Protein AF-A0A537KNN6-F1 (afdb_monomer)

Structure (mmCIF, N/CA/C/O backbone):
data_AF-A0A537KNN6-F1
#
_entry.id   AF-A0A537KNN6-F1
#
loop_
_atom_site.group_PDB
_atom_site.id
_atom_site.type_symbol
_atom_site.label_atom_id
_atom_site.label_alt_id
_atom_site.label_comp_id
_atom_site.label_asym_id
_atom_site.label_entity_id
_atom_site.label_seq_id
_atom_site.pdbx_PDB_ins_code
_atom_site.Cartn_x
_atom_site.Cartn_y
_atom_site.Cartn_z
_atom_site.occupancy
_atom_site.B_iso_or_equiv
_atom_site.auth_seq_id
_atom_site.auth_comp_id
_atom_site.auth_asym_id
_atom_site.auth_atom_id
_atom_site.pdbx_PDB_model_num
ATOM 1 N N . MET A 1 1 ? -5.896 -23.647 2.021 1.00 47.31 1 MET A N 1
ATOM 2 C CA . MET A 1 1 ? -5.479 -22.528 2.905 1.00 47.31 1 MET A CA 1
ATOM 3 C C . MET A 1 1 ? -6.497 -21.386 3.050 1.00 47.31 1 MET A C 1
ATOM 5 O O . MET A 1 1 ? -6.747 -20.998 4.180 1.00 47.31 1 MET A O 1
ATOM 9 N N . LYS A 1 2 ? -7.123 -20.836 1.988 1.00 51.50 2 LYS A N 1
ATOM 10 C CA . LYS A 1 2 ? -8.035 -19.663 2.119 1.00 51.50 2 LYS A CA 1
ATOM 11 C C . LYS A 1 2 ? -9.323 -19.895 2.943 1.00 51.50 2 LYS A C 1
ATOM 13 O O . LYS A 1 2 ? -9.829 -18.945 3.532 1.00 51.50 2 LYS A O 1
ATOM 18 N N . LYS A 1 3 ? -9.854 -21.127 2.993 1.00 53.34 3 LYS A N 1
ATOM 19 C CA . LYS A 1 3 ? -11.080 -21.465 3.752 1.00 53.34 3 LYS A CA 1
ATOM 20 C C . LYS A 1 3 ? -10.885 -21.390 5.277 1.00 53.34 3 LYS A C 1
ATOM 22 O O . LYS A 1 3 ? -11.794 -20.947 5.962 1.00 53.34 3 LYS A O 1
ATOM 27 N N . THR A 1 4 ? -9.702 -21.745 5.782 1.00 68.25 4 THR A N 1
ATOM 28 C CA . THR A 1 4 ? -9.423 -21.866 7.225 1.00 68.25 4 THR A CA 1
ATOM 29 C C . THR A 1 4 ? -9.308 -20.500 7.912 1.00 68.25 4 THR A C 1
ATOM 31 O O . THR A 1 4 ? -10.033 -20.237 8.862 1.00 68.25 4 THR A O 1
ATOM 34 N N . ILE A 1 5 ? -8.538 -19.566 7.334 1.00 74.38 5 ILE A N 1
ATOM 35 C CA . ILE A 1 5 ? -8.373 -18.204 7.884 1.00 74.38 5 ILE A CA 1
ATOM 36 C C . ILE A 1 5 ? -9.701 -17.439 7.919 1.00 74.38 5 ILE A C 1
ATOM 38 O O . ILE A 1 5 ? -9.989 -16.730 8.875 1.00 74.38 5 ILE A O 1
ATOM 42 N N . ARG A 1 6 ? -10.548 -17.573 6.888 1.00 72.38 6 ARG A N 1
ATOM 43 C CA . ARG A 1 6 ? -11.864 -16.909 6.883 1.00 72.38 6 ARG A CA 1
ATOM 44 C C . ARG A 1 6 ? -12.767 -17.404 8.011 1.00 72.38 6 ARG A C 1
ATOM 46 O O . ARG A 1 6 ? -13.573 -16.620 8.500 1.00 72.38 6 ARG A O 1
ATOM 53 N N . GLN A 1 7 ? -12.662 -18.680 8.373 1.00 73.19 7 GLN A N 1
ATOM 54 C CA . GLN A 1 7 ? -13.419 -19.267 9.473 1.00 73.19 7 GLN A CA 1
ATOM 55 C C . GLN A 1 7 ? -12.882 -18.760 10.820 1.00 73.19 7 GLN A C 1
ATOM 57 O O . GLN A 1 7 ? -13.661 -18.325 11.657 1.00 73.19 7 GLN A O 1
ATOM 62 N N . GLU A 1 8 ? -11.557 -18.727 10.981 1.00 75.75 8 GLU A N 1
ATOM 63 C CA . GLU A 1 8 ? -10.878 -18.220 12.182 1.00 75.75 8 GLU A CA 1
ATOM 64 C C . GLU A 1 8 ? -11.190 -16.740 12.439 1.00 75.75 8 GLU A C 1
ATOM 66 O O . GLU A 1 8 ? -11.532 -16.371 13.558 1.00 75.75 8 GLU A O 1
ATOM 71 N N . LEU A 1 9 ? -11.168 -15.896 11.400 1.00 85.31 9 LEU A N 1
ATOM 72 C CA . LEU A 1 9 ? -11.442 -14.459 11.534 1.00 85.31 9 LEU A CA 1
ATOM 73 C C . LEU A 1 9 ? -12.877 -14.146 11.967 1.00 85.31 9 LEU A C 1
ATOM 75 O O . LEU A 1 9 ? -13.100 -13.117 12.594 1.00 85.31 9 LEU A O 1
ATOM 79 N N . LYS A 1 10 ? -13.847 -15.008 11.633 1.00 85.12 10 LYS A N 1
ATOM 80 C CA . LYS A 1 10 ? -15.251 -14.832 12.042 1.00 85.12 10 LYS A CA 1
ATOM 81 C C . LYS A 1 10 ? -15.473 -15.082 13.531 1.00 85.12 10 LYS A C 1
ATOM 83 O O . LYS A 1 10 ? -16.468 -14.604 14.063 1.00 85.12 10 LYS A O 1
ATOM 88 N N . ASN A 1 11 ? -14.575 -15.829 14.168 1.00 87.38 11 ASN A N 1
ATOM 89 C CA . ASN A 1 11 ? -14.672 -16.164 15.584 1.00 87.38 11 ASN A CA 1
ATOM 90 C C . ASN A 1 11 ? -13.980 -15.126 16.478 1.00 87.38 11 ASN A C 1
ATOM 92 O O . ASN A 1 11 ? -14.134 -15.190 17.692 1.00 87.38 11 ASN A O 1
ATOM 96 N N . LEU A 1 12 ? -13.230 -14.186 15.893 1.00 88.00 12 LEU A N 1
ATOM 97 C CA . LEU A 1 12 ? -12.572 -13.120 16.638 1.00 88.00 12 LEU A CA 1
ATOM 98 C C . LEU A 1 12 ? -13.562 -12.001 16.961 1.00 88.00 12 LEU A C 1
ATOM 100 O O . LEU A 1 12 ? -14.293 -11.524 16.087 1.00 88.00 12 LEU A O 1
ATOM 104 N N . ASN A 1 13 ? -13.526 -11.512 18.196 1.00 87.75 13 ASN A N 1
ATOM 105 C CA . ASN A 1 13 ? -14.173 -10.252 18.538 1.00 87.75 13 ASN A CA 1
ATOM 106 C C . ASN A 1 13 ? -13.414 -9.061 17.915 1.00 87.75 13 ASN A C 1
ATOM 108 O O . ASN A 1 13 ? -12.304 -9.193 17.395 1.00 87.75 13 ASN A O 1
ATOM 112 N N . ALA A 1 14 ? -14.002 -7.863 17.970 1.00 83.94 14 ALA A N 1
ATOM 113 C CA . ALA A 1 14 ? -13.416 -6.675 17.344 1.00 83.94 14 ALA A CA 1
ATOM 114 C C . ALA A 1 14 ? -11.985 -6.373 17.833 1.00 83.94 14 ALA A C 1
ATOM 116 O O . ALA A 1 14 ? -11.132 -5.985 17.034 1.00 83.94 14 ALA A O 1
ATOM 117 N N . ILE A 1 15 ? -11.698 -6.572 19.123 1.00 85.62 15 ILE A N 1
ATOM 118 C CA . ILE A 1 15 ? -10.374 -6.318 19.711 1.00 85.62 15 ILE A CA 1
ATO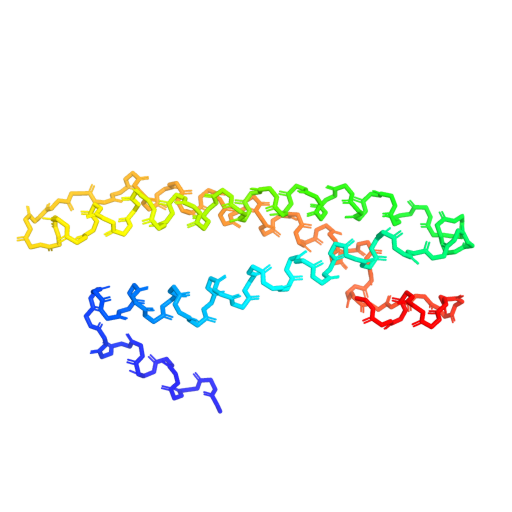M 119 C C . ILE A 1 15 ? -9.358 -7.342 19.202 1.00 85.62 15 ILE A C 1
ATOM 121 O O . ILE A 1 15 ? -8.261 -6.967 18.781 1.00 85.62 15 ILE A O 1
ATOM 125 N N . GLU A 1 16 ? -9.729 -8.618 19.200 1.00 90.81 16 GLU A N 1
ATOM 126 C CA . GLU A 1 16 ? -8.893 -9.705 18.688 1.00 90.81 16 GLU A CA 1
ATOM 127 C C . GLU A 1 16 ? -8.594 -9.527 17.198 1.00 90.81 16 GLU A C 1
ATOM 129 O O . GLU A 1 16 ? -7.444 -9.670 16.779 1.00 90.81 16 GLU A O 1
ATOM 134 N N . LEU A 1 17 ? -9.593 -9.128 16.407 1.00 90.12 17 LEU A N 1
ATOM 135 C CA . LEU A 1 17 ? -9.422 -8.850 14.986 1.00 90.12 17 LEU A CA 1
ATOM 136 C C . LEU A 1 17 ? -8.477 -7.665 14.747 1.00 90.12 17 LEU A C 1
ATOM 138 O O . LEU A 1 17 ? -7.592 -7.760 13.898 1.00 90.12 17 LEU A O 1
ATOM 142 N N . MET A 1 18 ? -8.609 -6.573 15.507 1.00 89.56 18 MET A N 1
ATOM 143 C CA . MET A 1 18 ? -7.693 -5.426 15.410 1.00 89.56 18 MET A CA 1
ATOM 144 C C . MET A 1 18 ? -6.251 -5.824 15.744 1.00 89.56 18 MET A C 1
ATOM 146 O O . MET A 1 18 ? -5.327 -5.467 15.012 1.00 89.56 18 MET A O 1
ATOM 150 N N . ASN A 1 19 ? -6.056 -6.595 16.818 1.00 89.44 19 ASN A N 1
ATOM 151 C CA . ASN A 1 19 ? -4.739 -7.104 17.204 1.00 89.44 19 ASN A CA 1
ATOM 152 C C . ASN A 1 19 ? -4.147 -8.004 16.109 1.00 89.44 19 ASN A C 1
ATOM 154 O O . ASN A 1 19 ? -2.990 -7.834 15.726 1.00 89.44 19 ASN A O 1
ATOM 158 N N . PHE A 1 20 ? -4.946 -8.926 15.566 1.00 90.75 20 PHE A N 1
ATOM 159 C CA . PHE A 1 20 ? -4.530 -9.805 14.477 1.00 90.75 20 PHE A CA 1
ATOM 160 C C . PHE A 1 20 ? -4.137 -9.019 13.222 1.00 90.75 20 PHE A C 1
ATOM 162 O O . PHE A 1 20 ? -3.080 -9.277 12.645 1.00 90.75 20 PHE A O 1
ATOM 169 N N . VAL A 1 21 ? -4.956 -8.046 12.808 1.00 90.19 21 VAL A N 1
ATOM 170 C CA . VAL A 1 21 ? -4.695 -7.234 11.613 1.00 90.19 21 VAL A CA 1
ATOM 171 C C . VAL A 1 21 ? -3.418 -6.415 11.769 1.00 90.19 21 VAL A C 1
ATOM 173 O O . VAL A 1 21 ? -2.577 -6.427 10.867 1.00 90.19 21 VAL A O 1
ATOM 176 N N . SER A 1 22 ? -3.239 -5.769 12.922 1.00 89.12 22 SER A N 1
ATOM 177 C CA . SER A 1 22 ? -2.028 -5.004 13.222 1.00 89.12 22 SER A CA 1
ATOM 178 C C . SER A 1 22 ? -0.778 -5.893 13.172 1.00 89.12 22 SER A C 1
ATOM 180 O O . SER A 1 22 ? 0.151 -5.637 12.405 1.00 89.12 22 SER A O 1
ATOM 182 N N . ASN A 1 23 ? -0.788 -7.009 13.906 1.00 88.69 23 ASN A N 1
ATOM 183 C CA . ASN A 1 23 ? 0.386 -7.873 14.038 1.00 88.69 23 ASN A CA 1
ATOM 184 C C . ASN A 1 23 ? 0.736 -8.607 12.739 1.00 88.69 23 ASN A C 1
ATOM 186 O O . ASN A 1 23 ? 1.910 -8.776 12.412 1.00 88.69 23 ASN A O 1
ATOM 190 N N . LYS A 1 24 ? -0.274 -9.075 11.997 1.00 88.06 24 LYS A N 1
ATOM 191 C CA . LYS A 1 24 ? -0.051 -9.884 10.797 1.00 88.06 24 LYS A CA 1
ATOM 192 C C . LYS A 1 24 ? 0.153 -9.033 9.554 1.00 88.06 24 LYS A C 1
ATOM 194 O O . LYS A 1 24 ? 1.086 -9.289 8.797 1.00 88.06 24 LYS A O 1
ATOM 199 N N . TYR A 1 25 ? -0.725 -8.061 9.320 1.00 90.81 25 TYR A N 1
ATOM 200 C CA . TYR A 1 25 ? -0.746 -7.323 8.060 1.00 90.81 25 TYR A CA 1
ATOM 201 C C . TYR A 1 25 ? 0.025 -6.013 8.155 1.00 90.81 25 TYR A C 1
ATOM 203 O O . TYR A 1 25 ? 0.898 -5.801 7.324 1.00 90.81 25 TYR A O 1
ATOM 211 N N . HIS A 1 26 ? -0.197 -5.167 9.169 1.00 92.62 26 HIS A N 1
ATOM 212 C CA . HIS A 1 26 ? 0.495 -3.868 9.223 1.00 92.62 26 HIS A CA 1
ATOM 213 C C . HIS A 1 26 ? 2.014 -4.030 9.357 1.00 92.62 26 HIS A C 1
ATOM 215 O O . HIS A 1 26 ? 2.776 -3.305 8.717 1.00 92.62 26 HIS A O 1
ATOM 221 N N . THR A 1 27 ? 2.471 -4.998 10.157 1.00 87.88 27 THR A N 1
ATOM 222 C CA . THR A 1 27 ? 3.903 -5.293 10.289 1.00 87.88 27 THR A CA 1
ATOM 223 C C . THR A 1 27 ? 4.514 -5.797 8.982 1.00 87.88 27 THR A C 1
ATOM 225 O O . THR A 1 27 ? 5.599 -5.345 8.617 1.00 87.88 27 THR A O 1
ATOM 228 N N . ALA A 1 28 ? 3.849 -6.718 8.278 1.00 90.94 28 ALA A N 1
ATOM 229 C CA . ALA A 1 28 ? 4.333 -7.222 6.993 1.00 90.94 28 ALA A CA 1
ATOM 230 C C . ALA A 1 28 ? 4.342 -6.114 5.930 1.00 90.94 28 ALA A C 1
ATOM 232 O O . ALA A 1 28 ? 5.335 -5.940 5.231 1.00 90.94 28 ALA A O 1
ATOM 233 N N . GLU A 1 29 ? 3.288 -5.303 5.881 1.00 92.19 29 GLU A N 1
ATOM 234 C CA . GLU A 1 29 ? 3.139 -4.220 4.913 1.00 92.19 29 GLU A CA 1
ATOM 235 C C . GLU A 1 29 ? 4.230 -3.155 5.066 1.00 92.19 29 GLU A C 1
ATOM 237 O O . GLU A 1 29 ? 4.849 -2.744 4.087 1.00 92.19 29 GLU A O 1
ATOM 242 N N . LYS A 1 30 ? 4.552 -2.768 6.309 1.00 88.31 30 LYS A N 1
ATOM 243 C CA . LYS A 1 30 ? 5.662 -1.844 6.600 1.00 88.31 30 LYS A CA 1
ATOM 244 C C . LYS A 1 30 ? 6.999 -2.369 6.051 1.00 88.31 30 LYS A C 1
ATOM 246 O O . LYS A 1 30 ? 7.782 -1.579 5.525 1.00 88.31 30 LYS A O 1
ATOM 251 N N . ARG A 1 31 ? 7.254 -3.683 6.136 1.00 89.94 31 ARG A N 1
ATOM 252 C CA . ARG A 1 31 ? 8.462 -4.310 5.562 1.00 89.94 31 ARG A CA 1
ATOM 253 C C . ARG A 1 31 ? 8.411 -4.326 4.035 1.00 89.94 31 ARG A C 1
ATOM 255 O O . ARG A 1 31 ? 9.361 -3.873 3.408 1.00 89.94 31 ARG A O 1
ATOM 262 N N . ASN A 1 32 ? 7.294 -4.761 3.452 1.00 91.12 32 ASN A N 1
ATOM 263 C CA . ASN A 1 32 ? 7.115 -4.849 2.000 1.00 91.12 32 ASN A CA 1
ATOM 264 C C . ASN A 1 32 ? 7.294 -3.486 1.318 1.00 91.12 32 ASN A C 1
ATOM 266 O O . ASN A 1 32 ? 8.030 -3.382 0.340 1.00 91.12 32 ASN A O 1
ATOM 270 N N . LEU A 1 33 ? 6.696 -2.424 1.870 1.00 90.44 33 LEU A N 1
ATOM 271 C CA . LEU A 1 33 ? 6.866 -1.059 1.363 1.00 90.44 33 LEU A CA 1
ATOM 272 C C . LEU A 1 33 ? 8.331 -0.604 1.389 1.00 90.44 33 LEU A C 1
ATOM 274 O O . LEU A 1 33 ? 8.765 0.123 0.496 1.00 90.44 33 LEU A O 1
ATOM 278 N N . SER A 1 34 ? 9.094 -1.010 2.408 1.00 89.12 34 SER A N 1
ATOM 279 C CA . SER A 1 34 ? 10.522 -0.699 2.494 1.00 89.12 34 SER A CA 1
ATOM 280 C C . SER A 1 34 ? 11.321 -1.445 1.424 1.00 89.12 34 SER A C 1
ATOM 282 O O . SER A 1 34 ? 12.112 -0.812 0.726 1.00 89.12 34 SER A O 1
ATOM 284 N N . SER A 1 35 ? 11.070 -2.744 1.242 1.00 89.25 35 SER A N 1
ATOM 285 C CA . SER A 1 35 ? 11.723 -3.568 0.218 1.00 89.25 35 SER A CA 1
ATOM 286 C C . SER A 1 35 ? 11.428 -3.074 -1.202 1.00 89.25 35 SER A C 1
ATOM 288 O O . SER A 1 35 ? 12.352 -2.838 -1.973 1.00 89.25 35 SER A O 1
ATOM 290 N N . LEU A 1 36 ? 10.163 -2.804 -1.531 1.00 88.38 36 LEU A N 1
ATOM 291 C CA . LEU A 1 36 ? 9.776 -2.290 -2.852 1.00 88.38 36 LEU A CA 1
ATOM 292 C C . LEU A 1 36 ? 10.336 -0.885 -3.127 1.00 88.38 36 LEU A C 1
ATOM 294 O O . LEU A 1 36 ? 10.643 -0.536 -4.265 1.00 88.38 36 LEU A O 1
ATOM 298 N N . ASN A 1 37 ? 10.546 -0.069 -2.092 1.00 89.81 37 ASN A N 1
ATOM 299 C CA . ASN A 1 37 ? 11.225 1.212 -2.270 1.00 89.81 37 ASN A CA 1
ATOM 300 C C . ASN A 1 37 ? 12.702 1.041 -2.674 1.00 89.81 37 ASN A C 1
ATOM 302 O O . ASN A 1 37 ? 13.219 1.853 -3.442 1.00 89.81 37 ASN A O 1
ATOM 306 N N . GLN A 1 38 ? 13.376 -0.008 -2.189 1.00 90.94 38 GLN A N 1
ATOM 307 C CA . GLN A 1 38 ? 14.759 -0.311 -2.579 1.00 90.94 38 GLN A CA 1
ATOM 308 C C . GLN A 1 38 ? 14.854 -0.702 -4.057 1.00 90.94 38 GLN A C 1
ATOM 310 O O . GLN A 1 38 ? 15.817 -0.323 -4.721 1.00 90.94 38 GLN A O 1
ATOM 315 N N . CYS A 1 39 ? 13.831 -1.365 -4.601 1.00 90.00 39 CYS A N 1
ATOM 316 C CA . CYS A 1 39 ? 13.776 -1.723 -6.016 1.00 90.00 39 CYS A CA 1
ATOM 317 C C . CYS A 1 39 ? 13.951 -0.522 -6.946 1.00 90.00 39 CYS A C 1
ATOM 319 O O . CYS A 1 39 ? 14.797 -0.561 -7.836 1.00 90.00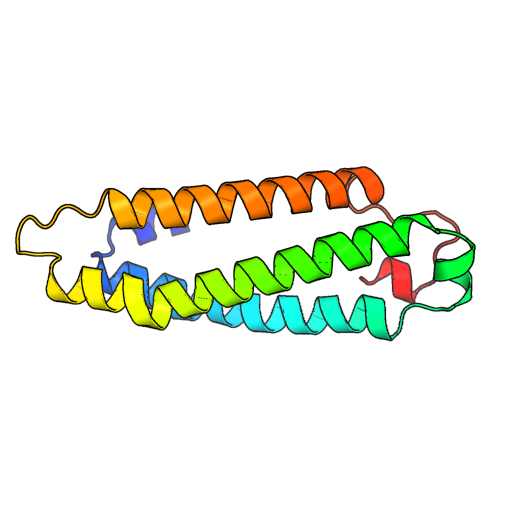 39 CYS A O 1
ATOM 321 N N . PHE A 1 40 ? 13.242 0.581 -6.690 1.00 88.69 40 PHE A N 1
ATOM 322 C CA . PHE A 1 40 ? 13.404 1.816 -7.466 1.00 88.69 40 PHE A CA 1
ATOM 323 C C . PHE A 1 40 ? 14.676 2.597 -7.130 1.00 88.69 40 PHE A C 1
ATOM 325 O O . PHE A 1 40 ? 15.158 3.359 -7.965 1.00 88.69 40 PHE A O 1
ATOM 332 N N . GLN A 1 41 ? 15.206 2.454 -5.914 1.00 90.62 41 GLN A N 1
ATOM 333 C CA . GLN A 1 41 ? 16.440 3.125 -5.504 1.00 90.62 41 GLN A CA 1
ATOM 334 C C . GLN A 1 41 ? 17.669 2.553 -6.219 1.00 90.62 41 GLN A C 1
ATOM 336 O O . GLN A 1 41 ? 18.564 3.312 -6.583 1.00 90.62 41 GLN A O 1
ATOM 341 N N . PHE A 1 42 ? 17.701 1.235 -6.417 1.00 93.31 42 PHE A N 1
ATOM 342 C CA . PHE A 1 42 ? 18.826 0.520 -7.023 1.00 93.31 42 PHE A CA 1
ATOM 343 C C . PHE A 1 42 ? 18.554 0.067 -8.462 1.00 93.31 42 PHE A C 1
ATOM 345 O O . PHE A 1 42 ? 19.346 -0.687 -9.022 1.00 93.31 42 PHE A O 1
ATOM 352 N N . MET A 1 43 ? 17.455 0.531 -9.067 1.00 94.50 43 MET A N 1
ATOM 353 C CA . MET A 1 43 ? 17.123 0.205 -10.451 1.00 94.50 43 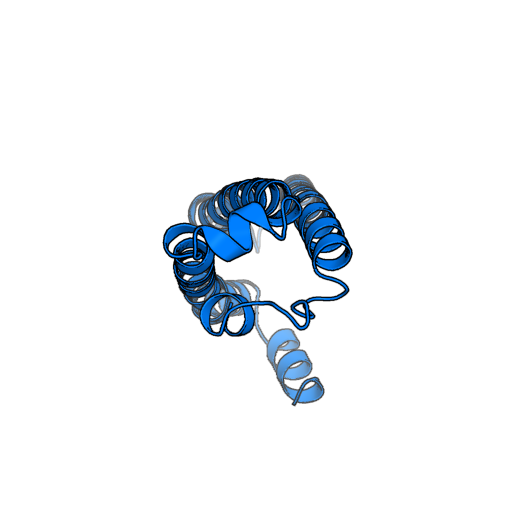MET A CA 1
ATOM 354 C C . MET A 1 43 ? 18.272 0.624 -11.386 1.00 94.50 43 MET A C 1
ATOM 356 O O . MET A 1 43 ? 18.673 1.795 -11.359 1.00 94.50 43 MET A O 1
ATOM 360 N N . PRO A 1 44 ? 18.808 -0.287 -12.219 1.00 94.75 44 PRO A N 1
ATOM 361 C CA . PRO A 1 44 ? 19.864 0.046 -13.162 1.00 94.75 44 PRO A CA 1
ATOM 362 C C . PRO A 1 44 ? 19.469 1.197 -14.090 1.00 94.75 44 PRO A C 1
ATOM 364 O O . PRO A 1 44 ? 18.354 1.255 -14.607 1.00 94.75 44 PRO A O 1
ATOM 367 N N . GLN A 1 45 ? 20.413 2.103 -14.363 1.00 93.94 45 GLN A N 1
ATOM 368 C CA . GLN A 1 45 ? 20.163 3.233 -15.267 1.00 93.94 45 GLN A CA 1
ATOM 369 C C . GLN A 1 45 ? 19.757 2.781 -16.674 1.00 93.94 45 GLN A C 1
ATOM 371 O O . GLN A 1 45 ? 19.020 3.498 -17.344 1.00 93.94 45 GLN A O 1
ATOM 376 N N . GLN A 1 46 ? 20.236 1.617 -17.122 1.00 95.50 46 GLN A N 1
ATOM 377 C CA . GLN A 1 46 ? 19.858 1.055 -18.415 1.00 95.50 46 GLN A CA 1
ATOM 378 C C . GLN A 1 46 ? 18.364 0.718 -18.462 1.00 95.50 46 GLN A C 1
ATOM 380 O O . GLN A 1 46 ? 17.697 1.136 -19.403 1.00 95.50 46 GLN A O 1
ATOM 385 N N . ASP A 1 47 ? 17.828 0.056 -17.431 1.00 95.50 47 ASP A N 1
ATOM 386 C CA . ASP A 1 47 ? 16.395 -0.256 -17.356 1.00 95.50 47 ASP A CA 1
ATOM 387 C C . ASP A 1 47 ? 15.571 1.036 -17.314 1.00 95.50 47 ASP A C 1
ATOM 389 O O . ASP A 1 47 ? 14.608 1.180 -18.054 1.00 95.50 47 ASP A O 1
ATOM 393 N N . MET A 1 48 ? 16.000 2.033 -16.531 1.00 93.44 48 MET A N 1
ATOM 394 C CA . MET A 1 48 ? 15.326 3.340 -16.471 1.00 93.44 48 MET A CA 1
ATOM 395 C C . MET A 1 48 ? 15.311 4.086 -17.818 1.00 93.44 48 MET A C 1
ATOM 397 O O . MET A 1 48 ? 14.412 4.892 -18.050 1.00 93.44 48 MET A O 1
ATOM 401 N N . LYS A 1 49 ? 16.307 3.858 -18.688 1.00 94.81 49 LYS A N 1
ATOM 402 C CA . LYS A 1 49 ? 16.371 4.440 -20.041 1.00 94.81 49 LYS A CA 1
ATOM 403 C C . LYS A 1 49 ? 15.531 3.653 -21.046 1.00 94.81 49 LYS A C 1
ATOM 405 O O . LYS A 1 49 ? 14.868 4.268 -21.874 1.00 94.81 49 LYS A O 1
ATOM 410 N N . ASN A 1 50 ? 15.578 2.323 -20.978 1.00 96.44 50 ASN A N 1
ATOM 411 C CA . ASN A 1 50 ? 14.867 1.431 -21.897 1.00 96.44 50 ASN A CA 1
ATOM 412 C C . ASN A 1 50 ? 13.362 1.358 -21.601 1.00 96.44 50 ASN A C 1
ATOM 414 O O . ASN A 1 50 ? 12.571 1.161 -22.518 1.00 96.44 50 ASN A O 1
ATOM 418 N N . HIS A 1 51 ? 12.979 1.553 -20.337 1.00 95.75 51 HIS A N 1
ATOM 419 C CA . HIS A 1 51 ? 11.614 1.404 -19.835 1.00 95.75 51 HIS A CA 1
ATOM 420 C C . HIS A 1 51 ? 11.160 2.698 -19.138 1.00 95.75 51 HIS A C 1
ATOM 422 O O . HIS A 1 51 ? 11.124 2.771 -17.903 1.00 95.75 51 HIS A O 1
ATOM 428 N N . PRO A 1 52 ? 10.842 3.767 -19.896 1.00 95.25 52 PRO A N 1
ATOM 429 C CA . PRO A 1 52 ? 10.449 5.061 -19.331 1.00 95.25 52 PRO A CA 1
ATOM 430 C C . PRO A 1 52 ? 9.179 4.990 -18.464 1.00 95.25 52 PRO A C 1
ATOM 432 O O . PRO A 1 52 ? 8.994 5.825 -17.573 1.00 95.25 52 PRO A O 1
ATOM 435 N N . GLU A 1 53 ? 8.329 3.977 -18.649 1.00 95.94 53 GLU A N 1
ATOM 436 C CA . GLU A 1 53 ? 7.177 3.691 -17.791 1.00 95.94 53 GLU A CA 1
ATOM 437 C C . GLU A 1 53 ? 7.564 3.477 -16.320 1.00 95.94 53 GLU A C 1
ATOM 439 O O . GLU A 1 53 ? 6.761 3.778 -15.434 1.00 95.94 53 GLU A O 1
ATOM 444 N N . LEU A 1 54 ? 8.806 3.061 -16.030 1.00 95.06 54 LEU A N 1
ATOM 445 C CA . LEU A 1 54 ? 9.328 2.923 -14.666 1.00 95.06 54 LEU A CA 1
ATOM 446 C C . LEU A 1 54 ? 9.281 4.237 -13.880 1.00 95.06 54 LEU A C 1
ATOM 448 O O . LEU A 1 54 ? 9.115 4.212 -12.659 1.00 95.06 54 LEU A O 1
ATOM 452 N N . ILE A 1 55 ? 9.376 5.387 -14.552 1.00 94.38 55 ILE A N 1
ATOM 453 C CA . ILE A 1 55 ? 9.236 6.704 -13.916 1.00 94.38 55 ILE A CA 1
ATOM 454 C C . ILE A 1 55 ? 7.806 6.873 -13.388 1.00 9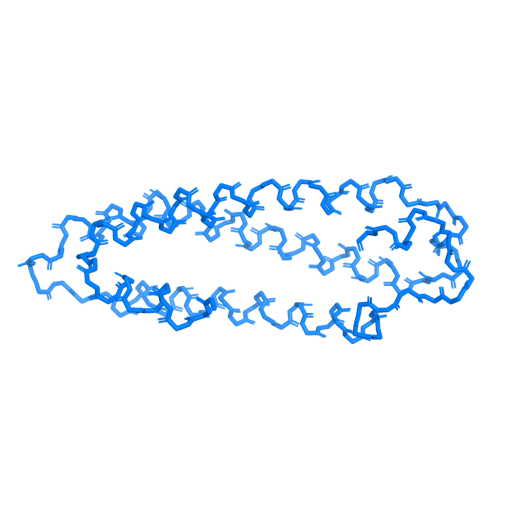4.38 55 ILE A C 1
ATOM 456 O O . ILE A 1 55 ? 7.599 7.255 -12.231 1.00 94.38 55 ILE A O 1
ATOM 460 N N . THR A 1 56 ? 6.817 6.534 -14.214 1.00 96.94 56 THR A N 1
ATOM 461 C CA . THR A 1 56 ? 5.397 6.602 -13.857 1.00 96.94 56 THR A CA 1
ATOM 462 C C . THR A 1 56 ? 5.061 5.589 -12.769 1.00 96.94 56 THR A C 1
ATOM 464 O O . THR A 1 56 ? 4.431 5.964 -11.776 1.00 96.94 56 THR A O 1
ATOM 467 N N . ILE A 1 57 ? 5.538 4.345 -12.894 1.00 96.19 57 ILE A N 1
ATOM 468 C CA . ILE A 1 57 ? 5.354 3.294 -11.882 1.00 96.19 57 ILE A CA 1
ATOM 469 C C . ILE A 1 57 ? 5.943 3.748 -10.542 1.00 96.19 57 ILE A C 1
ATOM 471 O O . ILE A 1 57 ? 5.263 3.656 -9.520 1.00 96.19 57 ILE A O 1
ATOM 475 N N . ARG A 1 58 ? 7.162 4.306 -10.529 1.00 95.06 58 ARG A N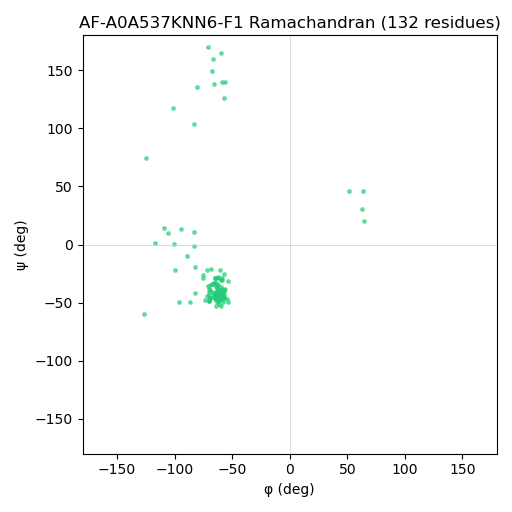 1
ATOM 476 C CA . ARG A 1 58 ? 7.794 4.833 -9.310 1.00 95.06 58 ARG A CA 1
ATOM 477 C C . ARG A 1 58 ? 6.955 5.932 -8.662 1.00 95.06 58 ARG A C 1
ATOM 479 O O . ARG A 1 58 ? 6.816 5.954 -7.441 1.00 95.06 58 ARG A O 1
ATOM 486 N N . SER A 1 59 ? 6.393 6.838 -9.461 1.00 96.62 59 SER A N 1
ATOM 487 C CA . SER A 1 59 ? 5.519 7.904 -8.962 1.00 96.62 59 SER A CA 1
ATOM 488 C C . SER A 1 59 ? 4.242 7.339 -8.325 1.00 96.62 59 SER A C 1
ATOM 490 O O . SER A 1 59 ? 3.915 7.680 -7.187 1.00 96.62 59 SER A O 1
ATOM 492 N N . HIS A 1 60 ? 3.583 6.385 -8.993 1.00 97.69 60 HIS A N 1
ATOM 493 C CA . HIS A 1 60 ? 2.396 5.710 -8.460 1.00 97.69 60 HIS A CA 1
ATOM 494 C C . HIS A 1 60 ? 2.716 4.941 -7.177 1.00 97.69 60 HIS A C 1
ATOM 496 O O . HIS A 1 60 ? 1.981 5.040 -6.196 1.00 97.69 60 HIS A O 1
ATOM 502 N N . PHE A 1 61 ? 3.842 4.225 -7.148 1.00 95.88 61 PHE A N 1
ATOM 503 C CA . PHE A 1 61 ? 4.296 3.496 -5.969 1.00 95.88 61 PHE A CA 1
ATOM 504 C C . PHE A 1 61 ? 4.587 4.431 -4.785 1.00 95.88 61 PHE A C 1
ATOM 506 O O . PHE A 1 61 ? 4.218 4.121 -3.651 1.00 95.88 61 PHE A O 1
ATOM 513 N N . ASN A 1 62 ? 5.192 5.597 -5.025 1.00 95.88 62 ASN A N 1
ATOM 514 C CA . ASN A 1 62 ? 5.412 6.590 -3.972 1.00 95.88 62 ASN A CA 1
ATOM 515 C C . ASN A 1 62 ? 4.089 7.086 -3.368 1.00 95.88 62 ASN A C 1
ATOM 517 O O . ASN A 1 62 ? 3.998 7.224 -2.144 1.00 95.88 62 ASN A O 1
ATOM 521 N N . GLU A 1 63 ? 3.058 7.308 -4.188 1.00 97.56 63 GLU A N 1
ATOM 522 C CA . GLU A 1 63 ? 1.743 7.707 -3.677 1.00 97.56 63 GLU A CA 1
ATOM 523 C C . GLU A 1 63 ? 1.047 6.554 -2.937 1.00 97.56 63 GLU A C 1
ATOM 525 O O . GLU A 1 63 ? 0.527 6.773 -1.843 1.00 97.56 63 GLU A O 1
ATOM 530 N N . VAL A 1 64 ? 1.130 5.312 -3.438 1.00 96.44 64 VAL A N 1
ATOM 531 C CA . VAL A 1 64 ? 0.668 4.114 -2.705 1.00 96.44 64 VAL A CA 1
ATOM 532 C C . VAL A 1 64 ? 1.322 4.056 -1.331 1.00 96.44 64 VAL A C 1
ATOM 534 O O . VAL A 1 64 ? 0.632 3.911 -0.322 1.00 96.44 64 VAL A O 1
ATOM 537 N N . ARG A 1 65 ? 2.649 4.213 -1.269 1.00 95.25 65 ARG A N 1
ATOM 538 C CA . ARG A 1 65 ? 3.407 4.178 -0.018 1.00 95.25 65 ARG A CA 1
ATOM 539 C C . ARG A 1 65 ? 2.915 5.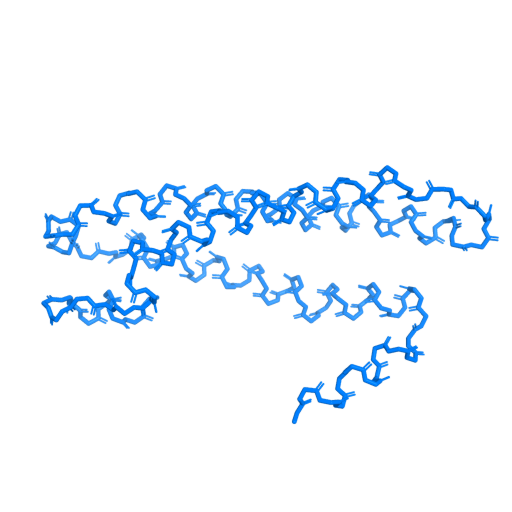246 0.953 1.00 95.25 65 ARG A C 1
ATOM 541 O O . ARG A 1 65 ? 2.682 4.932 2.116 1.00 95.25 65 ARG A O 1
ATOM 548 N N . LYS A 1 66 ? 2.727 6.483 0.492 1.00 95.94 66 LYS A N 1
ATOM 549 C CA . LYS A 1 66 ? 2.225 7.595 1.311 1.00 95.94 66 LYS A CA 1
ATOM 550 C C . LYS A 1 66 ? 0.809 7.328 1.834 1.00 95.94 66 LYS A C 1
ATOM 552 O O . LYS A 1 66 ? 0.574 7.471 3.036 1.00 95.94 66 LYS A O 1
ATOM 557 N N . LEU A 1 67 ? -0.114 6.915 0.965 1.00 96.50 67 LEU A N 1
ATOM 558 C CA . LEU A 1 67 ? -1.501 6.611 1.334 1.00 96.50 67 LEU A CA 1
ATOM 559 C C . LEU A 1 67 ? -1.577 5.448 2.322 1.00 96.50 67 LEU A C 1
ATOM 561 O O . LEU A 1 67 ? -2.277 5.538 3.330 1.00 96.50 67 LEU A O 1
ATOM 565 N N . LEU A 1 68 ? -0.814 4.383 2.080 1.00 95.25 68 LEU A N 1
ATOM 566 C CA . LEU A 1 68 ? -0.808 3.205 2.934 1.00 95.25 68 LEU A CA 1
ATOM 567 C C . LEU A 1 68 ? -0.147 3.506 4.284 1.00 95.25 68 LEU A C 1
ATOM 569 O O . LEU A 1 68 ? -0.719 3.185 5.319 1.00 95.25 68 LEU A O 1
ATOM 573 N N . GLN A 1 69 ? 0.982 4.221 4.314 1.00 94.69 69 GLN A N 1
ATOM 574 C CA . GLN A 1 69 ? 1.598 4.682 5.566 1.00 94.69 69 GLN A CA 1
ATOM 575 C C . GLN A 1 69 ? 0.635 5.538 6.396 1.00 94.69 69 GLN A C 1
ATOM 577 O O . GLN A 1 69 ? 0.517 5.324 7.606 1.00 94.69 69 GLN A O 1
ATOM 582 N N . LYS A 1 70 ? -0.093 6.459 5.752 1.00 95.50 70 LYS A N 1
ATOM 583 C CA . LYS A 1 70 ? -1.139 7.242 6.415 1.00 95.50 70 LYS A CA 1
ATOM 584 C C . LYS A 1 70 ? -2.267 6.351 6.935 1.00 95.50 70 LYS A C 1
ATOM 586 O O . LYS A 1 70 ? -2.646 6.490 8.092 1.00 95.50 70 LYS A O 1
ATOM 591 N N . HIS A 1 71 ? -2.777 5.428 6.125 1.00 94.88 71 HIS A N 1
ATOM 592 C CA . HIS A 1 71 ? -3.856 4.520 6.513 1.00 94.88 71 HIS A CA 1
ATOM 593 C C . HIS A 1 71 ? -3.482 3.644 7.720 1.00 94.88 71 HIS A C 1
ATOM 595 O O . HIS A 1 71 ? -4.273 3.503 8.656 1.00 94.88 71 HIS A O 1
ATOM 601 N N . LEU A 1 72 ? -2.262 3.097 7.733 1.00 93.88 72 LEU A N 1
ATOM 602 C CA . LEU A 1 72 ? -1.738 2.305 8.848 1.00 93.88 72 LEU A CA 1
ATOM 603 C C . LEU A 1 72 ? -1.621 3.156 10.122 1.00 93.88 72 LEU A C 1
ATOM 605 O O . LEU A 1 72 ? -2.046 2.723 11.193 1.00 93.88 72 LEU A O 1
ATOM 609 N N . ALA A 1 73 ? -1.096 4.380 10.004 1.00 94.06 73 ALA A N 1
ATOM 610 C CA . ALA A 1 73 ? -0.967 5.302 11.129 1.00 94.06 73 ALA A CA 1
ATOM 611 C C . ALA A 1 73 ? -2.331 5.746 11.682 1.00 94.06 73 ALA A C 1
ATOM 613 O O . ALA A 1 73 ? -2.524 5.728 12.896 1.00 94.06 73 ALA A O 1
ATOM 614 N N . ASP A 1 74 ? -3.280 6.103 10.814 1.00 95.00 74 ASP A N 1
ATOM 615 C CA . ASP A 1 74 ? -4.642 6.471 11.209 1.00 95.00 74 ASP A CA 1
ATOM 616 C C . ASP A 1 74 ? -5.349 5.289 11.890 1.00 95.00 74 ASP A C 1
ATOM 618 O O . ASP A 1 74 ? -6.040 5.473 12.891 1.00 95.00 74 ASP A O 1
ATOM 622 N N . SER A 1 75 ? -5.133 4.063 11.404 1.00 93.75 75 SER A N 1
ATOM 623 C CA . SER A 1 75 ? -5.693 2.859 12.021 1.00 93.75 75 SER A CA 1
ATOM 624 C C . SER A 1 75 ? -5.166 2.651 13.440 1.00 93.75 75 SER A C 1
ATOM 626 O O . SER A 1 75 ? -5.955 2.489 14.369 1.00 93.75 75 SER A O 1
ATOM 628 N N . GLU A 1 76 ? -3.847 2.715 13.629 1.00 92.75 76 GLU A N 1
ATOM 629 C CA . GLU A 1 76 ? -3.196 2.482 14.926 1.00 92.75 76 GLU A CA 1
ATOM 630 C C . GLU A 1 76 ? -3.457 3.614 15.937 1.00 92.75 76 GLU A C 1
ATOM 632 O O . GLU A 1 76 ? -3.601 3.345 17.130 1.00 92.75 76 GLU A O 1
ATOM 637 N N . LYS A 1 77 ? -3.538 4.872 15.480 1.00 94.69 77 LYS A N 1
ATOM 638 C CA . LYS A 1 77 ? -3.617 6.058 16.355 1.00 94.69 77 LYS A CA 1
ATOM 639 C C . LYS A 1 77 ? -5.023 6.617 16.545 1.00 94.69 77 LYS A C 1
ATOM 641 O O . LYS A 1 77 ? -5.246 7.333 17.515 1.00 94.69 77 LYS A O 1
ATOM 646 N N . VAL A 1 78 ? -5.949 6.334 15.629 1.00 92.75 78 VAL A N 1
ATOM 647 C CA . VAL A 1 78 ? -7.297 6.923 15.635 1.00 92.75 78 VAL A CA 1
ATOM 648 C C . VAL A 1 78 ? -8.362 5.837 15.586 1.00 92.75 78 VAL A C 1
ATOM 650 O O . VAL A 1 78 ? -9.161 5.727 16.510 1.00 92.75 78 VAL A O 1
ATOM 653 N N . TYR A 1 79 ? -8.380 5.000 14.546 1.00 92.69 79 TYR A N 1
ATOM 654 C CA . TYR A 1 79 ? -9.524 4.112 14.313 1.00 92.69 79 TYR A CA 1
ATOM 655 C C . TYR A 1 79 ? -9.615 2.996 15.352 1.00 92.69 79 TYR A C 1
ATOM 657 O O . TYR A 1 79 ? -10.682 2.783 15.922 1.00 92.69 79 TYR A O 1
ATOM 665 N N . PHE A 1 80 ? -8.513 2.297 15.634 1.00 92.69 80 PHE A N 1
ATOM 666 C CA . PHE A 1 80 ? -8.521 1.218 16.620 1.00 92.69 80 PHE A CA 1
ATOM 667 C C . PHE A 1 80 ? -8.798 1.725 18.043 1.00 92.69 80 PHE A C 1
ATOM 669 O O . PHE A 1 80 ? -9.619 1.101 18.718 1.00 92.69 80 PHE A O 1
ATOM 676 N N . PRO A 1 81 ? -8.208 2.842 18.515 1.00 92.38 81 PRO A N 1
ATOM 677 C CA . PRO A 1 81 ? -8.599 3.443 19.791 1.00 92.38 81 PRO A CA 1
ATOM 678 C C . PRO A 1 81 ? -10.088 3.807 19.874 1.00 92.38 81 PRO A C 1
ATOM 680 O O . PRO A 1 81 ? -10.744 3.441 20.850 1.00 92.38 81 PRO A O 1
ATOM 683 N N . GLU A 1 82 ? -10.648 4.452 18.844 1.00 91.00 82 GLU A N 1
ATOM 684 C CA . GLU A 1 82 ? -12.071 4.822 18.817 1.00 91.00 82 GLU A CA 1
ATOM 685 C C . GLU A 1 82 ? -12.988 3.595 18.835 1.00 91.00 82 GLU A C 1
ATOM 687 O O . GLU A 1 82 ? -13.989 3.579 19.555 1.00 91.00 82 GLU A O 1
ATOM 692 N N . ILE A 1 83 ? -12.631 2.535 18.103 1.00 89.62 83 ILE A N 1
ATOM 693 C CA . ILE A 1 83 ? -13.373 1.270 18.127 1.00 89.62 83 ILE A CA 1
ATOM 694 C C . ILE A 1 83 ? -13.300 0.641 19.521 1.00 89.62 83 ILE A C 1
ATOM 696 O O . ILE A 1 83 ? -14.337 0.266 20.060 1.00 89.62 83 ILE A O 1
ATOM 700 N N . ARG A 1 84 ? -12.118 0.570 20.150 1.00 89.12 84 ARG A N 1
ATOM 701 C CA . ARG A 1 84 ? -11.973 0.009 21.510 1.00 89.12 84 ARG A CA 1
ATOM 702 C C . ARG A 1 84 ? -12.820 0.755 22.535 1.00 89.12 84 ARG A C 1
ATOM 704 O O . ARG A 1 84 ? -13.460 0.115 23.362 1.00 89.12 84 ARG A O 1
ATOM 711 N N . LYS A 1 85 ? -12.827 2.088 22.478 1.00 89.50 85 LYS A N 1
ATOM 712 C CA . LYS A 1 85 ? -13.562 2.933 23.426 1.00 89.50 85 LYS A CA 1
ATOM 713 C C . LYS A 1 85 ? -15.078 2.795 23.280 1.00 89.50 85 LYS A C 1
ATOM 715 O O . LYS A 1 85 ? -15.795 2.892 24.271 1.00 89.50 85 LYS A O 1
ATOM 720 N N . ASN A 1 86 ? -15.561 2.588 22.057 1.00 88.19 86 ASN A N 1
ATOM 721 C CA . ASN A 1 86 ? -16.978 2.738 21.743 1.00 88.19 86 ASN A CA 1
ATOM 722 C C . ASN A 1 86 ? -17.679 1.450 21.274 1.00 88.19 86 ASN A C 1
ATOM 724 O O . ASN A 1 86 ? -18.878 1.495 20.994 1.00 88.19 86 ASN A O 1
ATOM 728 N N . ALA A 1 87 ? -16.981 0.309 21.207 1.00 76.81 87 ALA A N 1
ATOM 729 C CA . ALA A 1 87 ? -17.523 -0.962 20.705 1.00 76.81 87 ALA A CA 1
ATOM 730 C C . ALA A 1 87 ? -18.828 -1.404 21.394 1.00 76.81 87 ALA A C 1
ATOM 732 O O . ALA A 1 87 ? -19.677 -2.006 20.744 1.00 76.81 87 ALA A O 1
ATOM 733 N N . ASN A 1 88 ? -19.012 -1.062 22.672 1.00 77.00 88 ASN A N 1
ATOM 734 C CA . ASN A 1 88 ? -20.177 -1.468 23.466 1.00 77.00 88 ASN A CA 1
ATOM 735 C C . ASN A 1 88 ? -21.251 -0.371 23.608 1.00 77.00 88 ASN A C 1
ATOM 737 O O . ASN A 1 88 ? -22.272 -0.605 24.247 1.00 77.00 88 ASN A O 1
ATOM 741 N N . ASN A 1 89 ? -21.049 0.813 23.015 1.00 79.12 89 ASN A N 1
ATOM 742 C CA . ASN A 1 89 ? -21.854 2.011 23.303 1.00 79.12 89 ASN A CA 1
ATOM 743 C C . ASN A 1 89 ? -22.797 2.423 22.157 1.00 79.12 89 ASN A C 1
ATOM 745 O O . ASN A 1 89 ? -23.276 3.553 22.135 1.00 79.12 89 ASN A O 1
ATOM 749 N N . GLY A 1 90 ? -23.029 1.556 21.164 1.00 75.62 90 GLY A N 1
ATOM 750 C CA . GLY A 1 90 ? -23.897 1.874 20.017 1.00 75.62 90 GLY A CA 1
ATOM 751 C C . GLY A 1 90 ? -23.374 3.006 19.119 1.00 75.62 90 GLY A C 1
ATOM 752 O O . GLY A 1 90 ? -24.141 3.629 18.388 1.00 75.62 90 GLY A O 1
ATOM 753 N N . TYR A 1 91 ? -22.073 3.298 19.177 1.00 84.69 91 TYR A N 1
ATOM 754 C CA . TYR A 1 91 ? -21.461 4.394 18.432 1.00 84.69 91 TYR A CA 1
ATOM 755 C C . TYR A 1 91 ? -21.519 4.171 16.917 1.00 84.69 91 TYR A C 1
ATOM 757 O O . TYR A 1 91 ? -21.249 3.081 16.406 1.00 84.69 91 TYR A O 1
ATOM 765 N N . ASN A 1 92 ? -21.830 5.236 16.178 1.00 87.31 92 ASN A N 1
ATOM 766 C CA . ASN A 1 92 ? -21.927 5.188 14.727 1.00 87.31 92 ASN A CA 1
ATOM 767 C C . ASN A 1 92 ? -20.545 5.330 14.065 1.00 87.31 92 ASN A C 1
ATOM 769 O O . ASN A 1 92 ? -20.016 6.429 13.904 1.00 87.31 92 ASN A O 1
ATOM 773 N N . PHE A 1 93 ? -19.993 4.215 13.588 1.00 89.25 93 PHE A N 1
ATOM 774 C CA . PHE A 1 93 ? -18.703 4.180 12.891 1.00 89.25 93 PHE A CA 1
ATOM 775 C C . PHE A 1 93 ? -18.767 4.516 11.387 1.00 89.25 93 PHE A C 1
ATOM 777 O O . PHE A 1 93 ? -17.776 4.324 10.679 1.00 89.25 93 PHE A O 1
ATOM 784 N N . SER A 1 94 ? -19.892 5.020 10.866 1.00 91.94 94 SER A N 1
ATOM 785 C CA . SER A 1 94 ? -20.071 5.260 9.421 1.00 91.94 94 SER A CA 1
ATOM 786 C C . SER A 1 94 ? -19.007 6.186 8.832 1.00 91.94 94 SER A C 1
ATOM 788 O O . SER A 1 94 ? -18.468 5.894 7.768 1.00 91.94 94 SER A O 1
ATOM 790 N N . LEU A 1 95 ? -18.631 7.254 9.543 1.00 90.44 95 LEU A N 1
ATOM 791 C CA . LEU A 1 95 ? -17.587 8.169 9.076 1.00 90.44 95 LEU A CA 1
ATOM 792 C C . LEU A 1 95 ? -16.211 7.490 8.996 1.00 90.44 95 LEU A C 1
ATOM 794 O O . LEU A 1 95 ? -15.490 7.682 8.017 1.00 90.44 95 LEU A O 1
ATOM 798 N N . LEU A 1 96 ? -15.847 6.671 9.992 1.00 91.25 96 LEU A N 1
ATOM 799 C CA . LEU A 1 96 ? -14.592 5.910 9.956 1.00 91.25 96 LEU A CA 1
ATOM 800 C C . LEU A 1 96 ? -14.596 4.911 8.798 1.00 91.25 96 LEU A C 1
ATOM 802 O O . LEU A 1 96 ? -13.613 4.811 8.065 1.00 91.25 96 LEU A O 1
ATOM 806 N N . ARG A 1 97 ? -15.723 4.224 8.585 1.00 92.12 97 ARG A N 1
ATOM 807 C CA . ARG A 1 97 ? -15.895 3.293 7.467 1.00 92.12 97 ARG A CA 1
ATOM 808 C C . ARG A 1 97 ? -15.714 3.987 6.118 1.00 92.12 97 ARG A C 1
ATOM 810 O O . ARG A 1 97 ? -15.020 3.442 5.266 1.00 92.12 97 ARG A O 1
ATOM 817 N N . LEU A 1 98 ? -16.292 5.176 5.933 1.00 94.75 98 LEU A N 1
ATOM 818 C CA . LEU A 1 98 ? -16.130 5.961 4.705 1.00 94.75 98 LEU A CA 1
ATOM 819 C C . LEU A 1 98 ? -14.668 6.357 4.467 1.00 94.75 98 LEU A C 1
ATOM 821 O O . LEU A 1 98 ? -14.175 6.209 3.353 1.00 94.75 98 LEU A O 1
ATOM 825 N N . ARG A 1 99 ? -13.943 6.782 5.510 1.00 93.12 99 ARG A N 1
ATOM 826 C CA . ARG A 1 99 ? -12.510 7.118 5.401 1.00 93.12 99 ARG A CA 1
ATOM 827 C C . ARG A 1 99 ? -11.660 5.914 4.996 1.00 93.12 99 ARG A C 1
ATOM 829 O O . ARG A 1 99 ? -10.817 6.031 4.112 1.00 93.12 99 ARG A O 1
ATOM 836 N N . VAL A 1 100 ? -11.903 4.753 5.607 1.00 94.19 100 VAL A N 1
ATOM 837 C CA . VAL A 1 100 ? -11.210 3.502 5.256 1.00 94.19 100 VAL A CA 1
ATOM 838 C C . VAL A 1 100 ? -11.534 3.075 3.823 1.00 94.19 100 VAL A C 1
ATOM 840 O O . VAL A 1 100 ? -10.635 2.678 3.085 1.00 94.19 100 VAL A O 1
ATOM 843 N N . GLN A 1 101 ? -12.802 3.177 3.417 1.00 95.38 101 GLN A N 1
ATOM 844 C CA . GLN A 1 101 ? -13.235 2.840 2.063 1.00 95.38 101 GLN A CA 1
ATOM 845 C C . GLN A 1 101 ? -12.566 3.738 1.015 1.00 95.38 101 GLN A C 1
ATOM 847 O O . GLN A 1 101 ? -12.009 3.209 0.058 1.00 95.38 101 GLN A O 1
ATOM 852 N N . SER A 1 102 ? -12.567 5.056 1.231 1.00 95.25 102 SER A N 1
ATOM 853 C CA . SER A 1 102 ? -11.927 6.028 0.335 1.00 95.25 102 SER A CA 1
ATOM 854 C C . SER A 1 102 ? -10.438 5.731 0.167 1.00 95.25 102 SER A C 1
ATOM 856 O O . SER A 1 102 ? -9.968 5.580 -0.955 1.00 95.25 102 SER A O 1
ATOM 858 N N . ALA A 1 103 ? -9.707 5.532 1.271 1.00 95.00 103 ALA A N 1
ATOM 859 C CA . ALA A 1 103 ? -8.284 5.198 1.207 1.00 95.00 103 ALA A CA 1
ATOM 860 C C . ALA A 1 103 ? -8.030 3.905 0.411 1.00 95.00 103 ALA A C 1
ATOM 862 O O . ALA A 1 103 ? -7.067 3.811 -0.349 1.00 95.00 103 ALA A O 1
ATOM 863 N N . ARG A 1 104 ? -8.905 2.903 0.562 1.00 95.38 104 ARG A N 1
ATOM 864 C CA . ARG A 1 104 ? -8.807 1.645 -0.184 1.00 95.38 104 ARG A CA 1
ATOM 865 C C . ARG A 1 104 ? -9.032 1.843 -1.682 1.00 95.38 104 ARG A C 1
ATOM 867 O O . ARG A 1 104 ? -8.329 1.218 -2.471 1.00 95.38 104 ARG A O 1
ATOM 874 N N . GLU A 1 105 ? -10.007 2.657 -2.068 1.00 97.69 105 GLU A N 1
ATOM 875 C CA . GLU A 1 105 ? -10.305 2.955 -3.474 1.00 97.69 105 GLU A CA 1
ATOM 876 C C . GLU A 1 105 ? -9.138 3.681 -4.147 1.00 97.69 105 GLU A C 1
ATOM 878 O O . GLU A 1 105 ? -8.685 3.241 -5.207 1.00 97.69 105 GLU A O 1
ATOM 883 N N . ASP A 1 106 ? -8.577 4.695 -3.484 1.00 97.25 106 ASP A N 1
ATOM 884 C CA . ASP A 1 106 ? -7.423 5.448 -3.985 1.00 97.25 106 ASP A CA 1
ATOM 885 C C . ASP A 1 106 ? -6.202 4.538 -4.199 1.00 97.25 106 ASP A C 1
ATOM 887 O O . ASP A 1 106 ? -5.584 4.535 -5.268 1.00 97.25 106 ASP A O 1
ATOM 891 N N . ILE A 1 107 ? -5.890 3.691 -3.211 1.00 97.06 107 ILE A N 1
ATOM 892 C CA . ILE A 1 107 ? -4.785 2.723 -3.293 1.00 97.06 107 ILE A CA 1
ATOM 893 C C . ILE A 1 107 ? -5.045 1.682 -4.393 1.00 97.06 107 ILE A C 1
ATOM 895 O O . ILE A 1 107 ? -4.143 1.350 -5.165 1.00 97.06 107 ILE A O 1
ATOM 899 N N . SER A 1 108 ? -6.276 1.172 -4.498 1.00 97.31 108 SER A N 1
ATOM 900 C CA . SER A 1 108 ? -6.647 0.173 -5.507 1.00 97.31 108 SER A CA 1
ATOM 901 C C . SER A 1 108 ? -6.529 0.716 -6.928 1.00 97.31 108 SER A C 1
ATOM 903 O O . SER A 1 108 ? -6.129 -0.024 -7.833 1.00 97.31 108 SER A O 1
ATOM 905 N N . LYS A 1 109 ? -6.863 1.993 -7.139 1.00 98.38 109 LYS A N 1
ATOM 906 C CA . LYS A 1 109 ? -6.692 2.656 -8.432 1.00 98.38 109 LYS A CA 1
ATOM 907 C C . LYS A 1 109 ? -5.218 2.675 -8.827 1.00 98.38 109 LYS A C 1
ATOM 909 O O . LYS A 1 109 ? -4.878 2.181 -9.896 1.00 98.38 109 LYS A O 1
ATOM 914 N 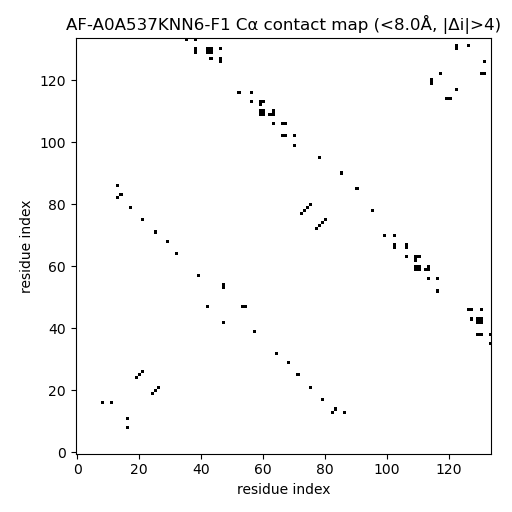N . LEU A 1 110 ? -4.336 3.137 -7.939 1.00 98.25 110 LEU A N 1
ATOM 915 C CA . LEU A 1 110 ? -2.895 3.193 -8.209 1.00 98.25 110 LEU A CA 1
ATOM 916 C C . LEU A 1 110 ? -2.294 1.812 -8.503 1.00 98.25 110 LEU A C 1
ATOM 918 O O . LEU A 1 110 ? -1.517 1.674 -9.445 1.00 98.25 110 LEU A O 1
ATOM 922 N N . PHE A 1 111 ? -2.678 0.774 -7.752 1.00 97.06 111 PHE A N 1
ATOM 923 C CA . PHE A 1 111 ? -2.233 -0.592 -8.050 1.00 97.06 111 PHE A CA 1
ATOM 924 C C . PHE A 1 111 ? -2.752 -1.111 -9.392 1.00 97.06 111 PHE A C 1
ATOM 926 O O . PHE A 1 111 ? -2.062 -1.889 -10.044 1.00 97.06 111 PHE A O 1
ATOM 933 N N . SER A 1 112 ? -3.943 -0.692 -9.821 1.00 98.19 112 SER A N 1
ATOM 934 C CA . SER A 1 112 ? -4.477 -1.067 -11.135 1.00 98.19 112 SER A CA 1
ATOM 935 C C . SER A 1 112 ? -3.662 -0.435 -12.265 1.00 98.19 112 SER A C 1
ATOM 937 O O . SER A 1 112 ? -3.326 -1.127 -13.225 1.00 98.19 112 SER A O 1
ATOM 939 N N . GLU A 1 113 ? -3.261 0.828 -12.111 1.00 98.44 113 GLU A N 1
ATOM 940 C CA . GLU A 1 113 ? -2.369 1.506 -13.060 1.00 98.44 113 GLU A CA 1
ATOM 941 C C . GLU A 1 113 ? -0.982 0.850 -13.100 1.00 98.44 113 GLU A C 1
ATOM 943 O O . GLU A 1 113 ? -0.486 0.510 -14.172 1.00 98.44 113 GLU A O 1
ATOM 948 N N . ILE A 1 114 ? -0.379 0.571 -11.936 1.00 97.12 114 ILE A N 1
ATOM 949 C CA . ILE A 1 114 ? 0.905 -0.149 -11.848 1.00 97.12 114 ILE A CA 1
ATOM 950 C C . ILE A 1 114 ? 0.799 -1.514 -12.533 1.00 97.12 114 ILE A C 1
ATOM 952 O O . ILE A 1 114 ? 1.673 -1.891 -13.313 1.00 97.12 114 ILE A O 1
ATOM 956 N N . ARG A 1 115 ? -0.279 -2.259 -12.274 1.00 97.75 115 ARG A N 1
ATOM 957 C CA . ARG A 1 115 ? -0.520 -3.561 -12.898 1.00 97.75 115 ARG A CA 1
ATOM 958 C C . ARG A 1 115 ? -0.609 -3.455 -14.422 1.00 97.75 115 ARG A C 1
ATOM 960 O O . ARG A 1 115 ? -0.102 -4.339 -15.105 1.00 97.75 115 ARG A O 1
ATOM 967 N N . SER A 1 116 ? -1.242 -2.405 -14.940 1.00 98.06 116 SER A N 1
ATOM 968 C CA . SER A 1 116 ? -1.330 -2.144 -16.380 1.00 98.06 116 SER A CA 1
ATOM 969 C C . SER A 1 116 ? 0.053 -1.871 -16.979 1.00 98.06 116 SER A C 1
ATOM 971 O O . SER A 1 116 ? 0.482 -2.579 -17.889 1.00 98.06 116 SER A O 1
ATOM 973 N N . LEU A 1 117 ? 0.799 -0.928 -16.392 1.00 96.81 117 LEU A N 1
ATOM 974 C CA . LEU A 1 117 ? 2.135 -0.519 -16.849 1.00 96.81 117 LEU A CA 1
ATOM 975 C C . LEU A 1 117 ? 3.169 -1.652 -16.787 1.00 96.81 117 LEU A C 1
ATOM 977 O O . LEU A 1 117 ? 4.116 -1.676 -17.561 1.00 96.81 117 LEU A O 1
ATOM 981 N N . THR A 1 118 ? 2.984 -2.601 -15.874 1.00 95.25 118 THR A N 1
ATOM 982 C CA . THR A 1 118 ? 3.874 -3.758 -15.695 1.00 95.25 118 THR A CA 1
ATOM 983 C C . THR A 1 118 ? 3.408 -4.999 -16.455 1.00 95.25 118 THR A C 1
ATOM 985 O O . THR A 1 118 ? 3.874 -6.094 -16.158 1.00 95.25 118 THR A O 1
ATOM 988 N N . HIS A 1 119 ? 2.452 -4.886 -17.383 1.00 95.69 119 HIS A N 1
ATOM 989 C CA . HIS A 1 119 ? 1.907 -6.034 -18.120 1.00 95.69 119 HIS A CA 1
ATOM 990 C C . HIS A 1 119 ? 1.451 -7.178 -17.196 1.00 95.69 119 HIS A C 1
ATOM 992 O O . HIS A 1 119 ? 1.743 -8.350 -17.428 1.00 95.69 119 HIS A O 1
ATOM 998 N N . ASN A 1 120 ? 0.716 -6.843 -16.133 1.00 96.56 120 ASN A N 1
ATOM 999 C CA . ASN A 1 120 ? 0.362 -7.747 -15.035 1.00 96.56 120 ASN A CA 1
ATOM 1000 C C . ASN A 1 120 ? 1.569 -8.262 -14.234 1.00 96.56 120 ASN A C 1
ATOM 1002 O O . ASN A 1 120 ? 1.613 -9.448 -13.911 1.00 96.56 120 ASN A O 1
ATOM 1006 N N . TYR A 1 121 ? 2.498 -7.374 -13.870 1.00 94.25 121 TYR A N 1
ATOM 1007 C CA . TYR A 1 121 ? 3.711 -7.706 -13.111 1.00 94.25 121 TYR A CA 1
ATOM 1008 C C . TYR A 1 121 ? 4.659 -8.670 -13.843 1.00 94.25 121 TYR A C 1
ATOM 1010 O O . TYR A 1 121 ? 5.363 -9.453 -13.210 1.00 94.25 121 TYR A O 1
ATOM 1018 N N . ASN A 1 122 ? 4.673 -8.621 -15.177 1.00 94.56 122 ASN A N 1
ATOM 1019 C CA . ASN A 1 122 ? 5.616 -9.364 -16.002 1.00 94.56 122 ASN A CA 1
ATOM 1020 C C . ASN A 1 122 ? 6.726 -8.417 -16.479 1.00 94.56 122 ASN A C 1
ATOM 1022 O O . ASN A 1 122 ? 6.437 -7.464 -17.208 1.00 94.56 122 ASN A O 1
ATOM 1026 N N . PRO A 1 123 ? 7.990 -8.656 -16.095 1.00 93.25 123 PRO A N 1
ATOM 1027 C CA . PRO A 1 123 ? 9.097 -7.849 -16.579 1.00 93.25 123 PRO A CA 1
ATOM 1028 C C . PRO A 1 123 ? 9.317 -8.085 -18.085 1.00 93.25 123 PRO A C 1
ATOM 1030 O O . PRO A 1 123 ? 9.087 -9.197 -18.575 1.00 93.25 123 PRO A O 1
ATOM 1033 N N . PRO A 1 124 ? 9.791 -7.073 -18.828 1.00 94.62 124 PRO A N 1
ATOM 1034 C CA . PRO A 1 124 ? 10.126 -7.225 -20.235 1.00 94.62 124 PRO A CA 1
ATOM 1035 C C . PRO A 1 124 ? 11.325 -8.169 -20.417 1.00 94.62 124 PRO A C 1
ATOM 1037 O O . PRO A 1 124 ? 12.099 -8.437 -19.492 1.00 94.62 124 PRO A O 1
ATOM 1040 N N . THR A 1 125 ? 11.479 -8.730 -21.615 1.00 95.12 125 THR A N 1
ATOM 1041 C CA . THR A 1 125 ? 12.492 -9.767 -21.886 1.00 95.12 125 THR A CA 1
ATOM 1042 C C . THR A 1 125 ? 13.922 -9.261 -21.701 1.00 95.12 125 THR A C 1
ATOM 1044 O O . THR A 1 125 ? 14.780 -10.001 -21.205 1.00 95.12 125 THR A O 1
ATOM 1047 N N . ASP A 1 126 ? 14.154 -7.998 -22.052 1.00 95.69 126 ASP A N 1
ATOM 1048 C CA . ASP A 1 126 ? 15.423 -7.277 -21.952 1.00 95.69 126 ASP A CA 1
ATOM 1049 C C . ASP A 1 126 ? 15.691 -6.681 -20.561 1.00 95.69 126 ASP A C 1
ATOM 1051 O O . ASP A 1 126 ? 16.776 -6.145 -20.341 1.00 95.69 126 ASP A O 1
ATOM 1055 N N . ALA A 1 127 ? 14.771 -6.846 -19.601 1.00 95.06 127 ALA A N 1
ATOM 1056 C CA . ALA A 1 127 ? 14.976 -6.402 -18.228 1.00 95.06 127 ALA A CA 1
ATOM 1057 C C . ALA A 1 127 ? 16.213 -7.048 -17.592 1.00 95.06 127 ALA A C 1
ATOM 1059 O O . ALA A 1 127 ? 16.456 -8.263 -17.719 1.00 95.06 127 ALA A O 1
ATOM 1060 N N . SER A 1 128 ? 16.948 -6.245 -16.823 1.00 95.69 128 SER A N 1
ATOM 1061 C CA . SER A 1 128 ? 18.035 -6.743 -15.987 1.00 95.69 128 SER A CA 1
ATOM 1062 C C . SER A 1 128 ? 17.557 -7.767 -14.946 1.00 95.69 128 SER A C 1
ATOM 1064 O O . SER A 1 128 ? 16.370 -7.885 -14.625 1.00 95.69 128 SER A O 1
ATOM 1066 N N . GLY A 1 129 ? 18.508 -8.499 -14.356 1.00 95.00 129 GLY A N 1
ATOM 1067 C CA . GLY A 1 129 ? 18.215 -9.395 -13.234 1.00 95.00 129 GLY A CA 1
ATOM 1068 C C . GLY A 1 129 ? 17.616 -8.670 -12.023 1.00 95.00 129 GLY A C 1
ATOM 1069 O O . GLY A 1 129 ? 16.789 -9.248 -11.326 1.00 95.00 129 GLY A O 1
ATOM 1070 N N . TRP A 1 130 ? 17.979 -7.399 -11.806 1.00 94.00 130 TRP A N 1
ATOM 1071 C CA . TRP A 1 130 ? 17.426 -6.593 -10.717 1.00 94.00 130 TRP A CA 1
ATOM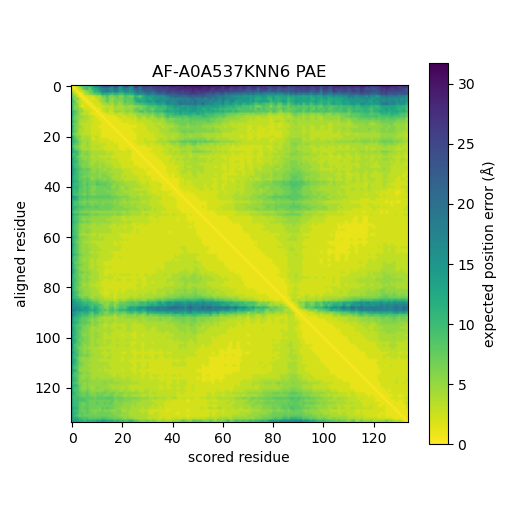 1072 C C . TRP A 1 130 ? 15.959 -6.240 -10.965 1.00 94.00 130 TRP A C 1
ATOM 1074 O O . TRP A 1 130 ? 15.123 -6.458 -10.096 1.00 94.00 130 TRP A O 1
ATOM 1084 N N . MET A 1 131 ? 15.618 -5.769 -12.168 1.00 93.12 131 MET A N 1
ATOM 1085 C CA . MET A 1 131 ? 14.229 -5.455 -12.518 1.00 93.12 131 MET A CA 1
ATOM 1086 C C . MET A 1 131 ? 13.329 -6.700 -12.469 1.00 93.12 131 MET A C 1
ATOM 1088 O O . MET A 1 131 ? 12.183 -6.608 -12.042 1.00 93.12 131 MET A O 1
ATOM 1092 N N . LYS A 1 132 ? 13.852 -7.878 -12.838 1.00 93.12 132 LYS A N 1
ATOM 1093 C CA . LYS A 1 132 ? 13.126 -9.159 -12.751 1.00 93.12 132 LYS A CA 1
A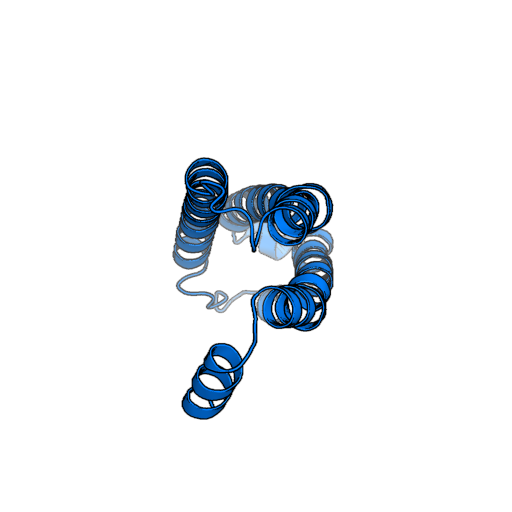TOM 1094 C C . LYS A 1 132 ? 12.866 -9.632 -11.315 1.00 93.12 132 LYS A C 1
ATOM 1096 O O . LYS A 1 132 ? 11.980 -10.457 -11.113 1.00 93.12 132 LYS A O 1
ATOM 1101 N N . LEU A 1 133 ? 13.638 -9.151 -10.342 1.00 89.94 133 LEU A N 1
ATOM 1102 C CA . LEU A 1 133 ? 13.504 -9.523 -8.932 1.00 89.94 133 LEU A CA 1
ATOM 1103 C C . LEU A 1 133 ? 12.393 -8.740 -8.199 1.00 89.94 133 LEU A C 1
ATOM 1105 O O . LEU A 1 133 ? 11.975 -9.175 -7.128 1.00 89.94 133 LEU A O 1
ATOM 1109 N N . CYS A 1 134 ? 11.959 -7.595 -8.734 1.00 84.00 134 CYS A N 1
ATOM 1110 C CA . CYS A 1 134 ? 11.349 -6.504 -7.961 1.00 84.00 134 CYS A CA 1
ATOM 1111 C C . CYS A 1 134 ? 9.807 -6.469 -7.812 1.00 84.00 134 CYS A C 1
ATOM 1113 O O . CYS A 1 134 ? 9.099 -6.600 -8.826 1.00 84.00 134 CYS A O 1
#

pLDDT: mean 90.8, std 8.34, range [47.31, 98.44]

Secondary structure (DSSP, 8-state):
-HHHHHHHHHTS-HHHHHHHHIIIIIHHHHHHHHHHHHHHHS--HHHHHH-THHHHHHHHHHHHHHHHHHHHHHIIIIIHHHHHHHTTTT---HHHHHHHHHHHHHHHHHHHHHHHHTTTTPPPTT--HHHHH-

Sequence (134 aa):
MKKTIRQELKNLNAIELMNFVSNKYHTAEKRNLSSLNQCFQFMPQQDMKNHPELITIRSHFNEVRKLLQKHLADSEKVYFPEIRKNANNGYNFSLLRLRVQSAREDISKLFSEIRSLTHNYNPPTDASGWMKLC

Radius of gyration: 18.53 Å; Cα contacts (8 Å, |Δi|>4): 61; chains: 1; bounding box: 44×31×45 Å

Solvent-accessible surface area (backbone atoms only — not comparable to full-atom values): 7705 Å² total; per-residue (Å²): 117,77,70,57,58,60,55,55,59,70,73,43,52,74,68,55,44,50,52,49,45,45,65,60,47,53,53,50,48,60,50,51,55,52,56,57,50,48,43,71,72,67,53,53,69,64,51,55,67,77,39,60,63,54,58,56,40,50,52,42,49,52,50,41,49,53,53,48,54,49,51,55,47,44,38,70,72,45,51,50,54,53,46,70,75,31,72,86,68,82,62,83,57,62,66,60,51,50,53,55,49,52,55,48,52,58,42,52,50,43,52,50,52,41,32,58,79,30,66,71,76,47,69,63,92,86,50,47,76,67,64,64,72,101

Nearest PDB structures (foldseek):
  7bhc-assembly2_B  TM=7.480E-01  e=3.856E-03  Escherichia coli K-12
  7oyi-assembly2_B  TM=7.489E-01  e=5.888E-03  Escherichia coli K-12
  5j0l-assembly1_A  TM=3.150E-01  e=1.368E+00  synthetic construct
  1fnt-assembly1_g  TM=4.615E-01  e=4.869E+00  Trypanosoma brucei

Foldseek 3Di:
DVVPVVVVLVPDDPLRNLVCCCVPPVVVVVVVLVVVLVLLVPFDVVCCVVQVCSVVLNVLSVVLSVLSVVLSCCSVPPVSVVCVVCVPPPDDCVVVVVVNVVSVVSNVVSVVVSCVSCVNVPHDPPGDPSSNVD

Mean predicted aligned error: 4.77 Å